Protein AF-Q6HKF0-F1 (afdb_monomer_lite)

Secondary structure (DSSP, 8-state):
-----HHHHHHHHHHHHHHHHHHHHHHHHHHHHHHHHHHHHHHHHHHHHHHHHHHHHHHHHHHHHHHHHHHHTT-HHHHHHHHHHHHHHHHHHHHHHHHHHHHHHHHHHHHHHHHHHHHHHHHHHHHHHHHH--

Organism: Bacillus thuringiensis subsp. konkukian (strain 97-27) (NCBI:txid281309)

Structure (mmCIF, N/CA/C/O backbone):
data_AF-Q6HKF0-F1
#
_entry.id   AF-Q6HKF0-F1
#
loop_
_atom_site.group_PDB
_atom_site.id
_atom_site.type_symbol
_atom_site.label_atom_id
_atom_site.label_alt_id
_atom_site.label_comp_id
_atom_site.label_asym_id
_atom_site.label_entity_id
_atom_site.label_seq_id
_atom_site.pdbx_PDB_ins_code
_atom_site.Cartn_x
_atom_site.Cartn_y
_atom_site.Cartn_z
_atom_site.occupancy
_atom_site.B_iso_or_equiv
_atom_site.auth_seq_id
_atom_site.auth_comp_id
_atom_site.auth_asym_id
_atom_site.auth_atom_id
_atom_site.pdbx_PDB_model_num
ATOM 1 N N . MET A 1 1 ? -31.575 -9.009 55.980 1.00 54.47 1 MET A N 1
ATOM 2 C CA . MET A 1 1 ? -31.837 -8.994 54.525 1.00 54.47 1 MET A CA 1
ATOM 3 C C . MET A 1 1 ? -32.094 -7.561 54.117 1.00 54.47 1 MET A C 1
ATOM 5 O O . MET A 1 1 ? -33.087 -6.998 54.554 1.00 54.47 1 MET A O 1
ATOM 9 N N . TRP A 1 2 ? -31.184 -6.956 53.361 1.00 59.53 2 TRP A N 1
ATOM 10 C CA . TRP A 1 2 ? -31.407 -5.640 52.767 1.00 59.53 2 TRP A CA 1
ATOM 11 C C . TRP A 1 2 ? -32.000 -5.870 51.373 1.00 59.53 2 TRP A C 1
ATOM 13 O O . TRP A 1 2 ? -31.453 -6.673 50.619 1.00 59.53 2 TRP A O 1
ATOM 23 N N . GLN A 1 3 ? -33.146 -5.261 51.058 1.00 58.06 3 GLN A N 1
ATOM 24 C CA . GLN A 1 3 ? -33.742 -5.328 49.722 1.00 58.06 3 GLN A CA 1
ATOM 25 C C . GLN A 1 3 ? -33.693 -3.935 49.084 1.00 58.06 3 GLN A C 1
ATOM 27 O O . GLN A 1 3 ? -34.186 -2.991 49.704 1.00 58.06 3 GLN A O 1
ATOM 32 N N . PRO A 1 4 ? -33.132 -3.799 47.868 1.00 68.62 4 PRO A N 1
ATOM 33 C CA . PRO A 1 4 ? -33.023 -2.509 47.207 1.00 68.62 4 PRO A CA 1
ATOM 34 C C . PRO A 1 4 ? -34.393 -1.909 46.896 1.00 68.62 4 PRO A C 1
ATOM 36 O O . PRO A 1 4 ? -35.337 -2.604 46.497 1.00 68.62 4 PRO A O 1
ATOM 39 N N . THR A 1 5 ? -34.483 -0.591 47.035 1.00 80.25 5 THR A N 1
ATOM 40 C CA . THR A 1 5 ? -35.696 0.180 46.761 1.00 80.25 5 THR A CA 1
ATOM 41 C C . THR A 1 5 ? -35.983 0.271 45.256 1.00 80.25 5 THR A C 1
ATOM 43 O O . THR A 1 5 ? -35.094 0.169 44.412 1.00 80.25 5 THR A O 1
ATOM 46 N N . VAL A 1 6 ? -37.242 0.529 44.878 1.00 76.81 6 VAL A N 1
ATOM 47 C CA . VAL A 1 6 ? -37.658 0.688 43.465 1.00 76.81 6 VAL A CA 1
ATOM 48 C C . VAL A 1 6 ? -36.851 1.781 42.740 1.00 76.81 6 VAL A C 1
ATOM 50 O O . VAL A 1 6 ? -36.563 1.658 41.549 1.00 76.81 6 VAL A O 1
ATOM 53 N N . LYS A 1 7 ? -36.431 2.835 43.458 1.00 75.31 7 LYS A N 1
ATOM 54 C CA . LYS A 1 7 ? -35.563 3.893 42.916 1.00 75.31 7 LYS A CA 1
ATOM 55 C C . LYS A 1 7 ? -34.137 3.408 42.636 1.00 75.31 7 LYS A C 1
ATOM 57 O O . LYS A 1 7 ? -33.559 3.852 41.648 1.00 75.31 7 LYS A O 1
ATOM 62 N N . GLU A 1 8 ? -33.582 2.526 43.465 1.00 71.81 8 GLU A N 1
ATOM 63 C CA . GLU A 1 8 ? -32.245 1.942 43.264 1.00 71.81 8 GLU A CA 1
ATOM 64 C C . GLU A 1 8 ? -32.242 0.985 42.072 1.00 71.81 8 GLU A C 1
ATOM 66 O O . GLU A 1 8 ? -31.469 1.198 41.140 1.00 71.81 8 GLU A O 1
ATOM 71 N N . LYS A 1 9 ? -33.223 0.074 41.992 1.00 72.25 9 LYS A N 1
ATOM 72 C CA . LYS A 1 9 ? -33.405 -0.808 40.821 1.00 72.25 9 LYS A CA 1
ATOM 73 C C . LYS A 1 9 ? -33.568 -0.030 39.510 1.00 72.25 9 LYS A C 1
ATOM 75 O O . LYS A 1 9 ? -33.062 -0.427 38.464 1.00 72.25 9 LYS A O 1
ATOM 80 N N . GLY A 1 10 ? -34.271 1.105 39.551 1.00 74.19 10 GLY A N 1
ATOM 81 C CA . GLY A 1 10 ? -34.438 1.980 38.387 1.00 74.19 10 GLY A CA 1
ATOM 82 C C . GLY A 1 10 ? -33.149 2.686 37.943 1.00 74.19 10 GLY A C 1
ATOM 83 O O . GLY A 1 10 ? -33.001 2.983 36.757 1.00 74.19 10 GLY A O 1
ATOM 84 N N . ARG A 1 11 ? -32.213 2.960 38.863 1.00 74.19 11 ARG A N 1
ATOM 85 C CA . ARG A 1 11 ? -30.895 3.536 38.540 1.00 74.19 11 ARG A CA 1
ATOM 86 C C . ARG A 1 11 ? -29.941 2.482 37.990 1.00 74.19 11 ARG A C 1
ATOM 88 O O . ARG A 1 11 ? -29.303 2.750 36.976 1.00 74.19 11 ARG A O 1
ATOM 95 N N . GLU A 1 12 ? -29.905 1.299 38.597 1.00 75.56 12 GLU A N 1
ATOM 96 C CA . GLU A 1 12 ? -29.108 0.154 38.131 1.00 75.56 12 GLU A CA 1
ATOM 97 C C . GLU A 1 12 ? -29.469 -0.226 36.688 1.00 75.56 12 GLU A C 1
ATOM 99 O O . GLU A 1 12 ? -28.594 -0.337 35.833 1.00 75.56 12 GLU A O 1
ATOM 104 N N . ASN A 1 13 ? -30.766 -0.296 36.369 1.00 80.31 13 ASN A N 1
ATOM 105 C CA . ASN A 1 13 ? -31.229 -0.600 35.012 1.00 80.31 13 ASN A CA 1
ATOM 106 C C . ASN A 1 13 ? -30.797 0.469 33.983 1.00 80.31 13 ASN A C 1
ATOM 108 O O . ASN A 1 13 ? -30.367 0.145 32.879 1.00 80.31 13 ASN A O 1
ATOM 112 N N . LYS A 1 14 ? -30.840 1.761 34.344 1.00 81.75 14 LYS A N 1
ATOM 113 C CA . LYS A 1 14 ? -30.363 2.844 33.461 1.00 81.75 14 LYS A CA 1
ATOM 114 C C . LYS A 1 14 ? -28.851 2.792 33.235 1.00 81.75 14 LYS A C 1
ATOM 116 O O . LYS A 1 14 ? -28.401 3.066 32.125 1.00 81.75 14 LYS A O 1
ATOM 121 N N . MET A 1 15 ? -28.082 2.461 34.271 1.00 82.75 15 MET A N 1
ATOM 122 C CA . MET A 1 15 ? -26.627 2.327 34.187 1.00 82.75 15 MET A CA 1
ATOM 123 C C . MET A 1 15 ? -26.236 1.130 33.313 1.00 82.75 15 MET A C 1
ATOM 125 O O . MET A 1 15 ? -25.405 1.272 32.420 1.00 82.75 15 MET A O 1
ATOM 129 N N . SER A 1 16 ? -26.924 -0.002 33.479 1.00 83.38 16 SER A N 1
ATOM 130 C CA . SER A 1 16 ? -26.759 -1.198 32.646 1.00 83.38 16 SER A CA 1
ATOM 131 C C . SER A 1 16 ? -27.048 -0.919 31.163 1.00 83.38 16 SER A C 1
ATOM 133 O O . SER A 1 16 ? -26.197 -1.170 30.310 1.00 83.38 16 SER A O 1
ATOM 135 N N . GLN A 1 17 ? -28.176 -0.270 30.847 1.00 85.94 17 GLN A N 1
ATOM 136 C CA . GLN A 1 17 ? -28.515 0.122 29.469 1.00 85.94 17 GLN A CA 1
ATOM 137 C C . GLN A 1 17 ? -27.498 1.091 28.848 1.00 85.94 17 GLN A C 1
ATOM 139 O O . GLN A 1 17 ? -27.255 1.067 27.640 1.00 85.94 17 GLN A O 1
ATOM 144 N N . HIS A 1 18 ? -26.925 1.985 29.654 1.00 87.75 18 HIS A N 1
ATOM 145 C CA . HIS A 1 18 ? -25.895 2.909 29.194 1.00 87.75 18 HIS A CA 1
ATOM 146 C C . HIS A 1 18 ? -24.585 2.176 28.867 1.00 87.75 18 HIS A C 1
ATOM 148 O O . HIS A 1 18 ? -24.014 2.410 27.800 1.00 87.75 18 HIS A O 1
ATOM 154 N N . MET A 1 19 ? -24.139 1.262 29.734 1.00 84.44 19 MET A N 1
ATOM 155 C CA . MET A 1 19 ? -22.951 0.434 29.491 1.00 84.44 19 MET A CA 1
ATOM 156 C C . MET A 1 19 ? -23.115 -0.441 28.243 1.00 84.44 19 MET A C 1
ATOM 158 O O . MET A 1 19 ? -22.214 -0.499 27.407 1.00 84.44 19 MET A O 1
ATOM 162 N N . GLU A 1 20 ? -24.288 -1.044 28.047 1.00 87.19 20 GLU A N 1
ATOM 163 C CA . GLU A 1 20 ? -24.581 -1.855 26.862 1.00 87.19 20 GLU A CA 1
ATOM 164 C C . GLU A 1 20 ? -24.484 -1.039 25.562 1.00 87.19 20 GLU A C 1
ATOM 166 O O . GLU A 1 20 ? -23.874 -1.476 24.582 1.00 87.19 20 GLU A O 1
ATOM 171 N N . LYS A 1 21 ? -25.003 0.197 25.559 1.00 91.25 21 LYS A N 1
ATOM 172 C CA . LYS A 1 21 ? -24.852 1.114 24.417 1.00 91.25 21 LYS A CA 1
ATOM 173 C C . LYS A 1 21 ? -23.387 1.436 24.124 1.00 91.25 21 LYS A C 1
ATOM 175 O O . LYS A 1 21 ? -22.999 1.419 22.957 1.00 91.25 21 LYS A O 1
ATOM 180 N N . GLN A 1 22 ? -22.578 1.700 25.150 1.00 90.06 22 GLN A N 1
ATOM 181 C CA . GLN A 1 22 ? -21.149 1.984 24.978 1.00 90.06 22 GLN A CA 1
ATOM 182 C C . GLN A 1 22 ? -20.374 0.771 24.447 1.00 90.06 22 GLN A C 1
ATOM 184 O O . GLN A 1 22 ? -19.541 0.915 23.553 1.00 90.06 22 GLN A O 1
ATOM 189 N N . ILE A 1 23 ? -20.678 -0.432 24.940 1.00 89.38 23 ILE A N 1
ATOM 190 C CA . ILE A 1 23 ? -20.080 -1.679 24.445 1.00 89.38 23 ILE A CA 1
ATOM 191 C C . ILE A 1 23 ? -20.441 -1.905 22.973 1.00 89.38 23 ILE A C 1
ATOM 193 O O . ILE A 1 23 ? -19.573 -2.268 22.180 1.00 89.38 23 ILE A O 1
ATOM 197 N N . ASN A 1 24 ? -21.694 -1.660 22.586 1.00 92.69 24 ASN A N 1
ATOM 198 C CA . ASN A 1 24 ? -22.128 -1.799 21.196 1.00 92.69 24 ASN A CA 1
ATOM 199 C C . ASN A 1 24 ? -21.421 -0.807 20.263 1.00 92.69 24 ASN A C 1
ATOM 201 O O . ASN A 1 24 ? -20.981 -1.204 19.184 1.00 92.69 24 ASN A O 1
ATOM 205 N N . GLN A 1 25 ? -21.241 0.443 20.698 1.00 94.44 25 GLN A N 1
ATOM 206 C CA . GLN A 1 25 ? -20.455 1.437 19.960 1.00 94.44 25 GLN A CA 1
ATOM 207 C C . GLN A 1 25 ? -18.999 0.987 19.782 1.00 94.44 25 GLN A C 1
ATOM 209 O O . GLN A 1 25 ? -18.496 0.974 18.662 1.00 94.44 25 GLN A O 1
ATOM 214 N N . LEU A 1 26 ? -18.347 0.515 20.850 1.00 94.69 26 LEU A N 1
ATOM 215 C CA . LEU A 1 26 ? -16.975 0.001 20.773 1.00 94.69 26 LEU A CA 1
ATOM 216 C C . LEU A 1 26 ? -16.840 -1.214 19.857 1.00 94.69 26 LEU A C 1
ATOM 218 O O . LEU A 1 26 ? -15.871 -1.317 19.112 1.00 94.69 26 LEU A O 1
ATOM 222 N N . ASN A 1 27 ? -17.799 -2.139 19.892 1.00 93.00 27 ASN A N 1
ATOM 223 C CA . ASN A 1 27 ? -17.786 -3.296 19.000 1.00 93.00 27 ASN A CA 1
ATOM 224 C C . ASN A 1 27 ? -17.903 -2.864 17.529 1.00 93.00 27 ASN A C 1
ATOM 226 O O . ASN A 1 27 ? -17.267 -3.464 16.663 1.00 93.00 27 ASN A O 1
ATOM 230 N N . GLN A 1 28 ? -18.687 -1.819 17.242 1.00 95.75 28 GLN A N 1
ATOM 231 C CA . GLN A 1 28 ? -18.790 -1.256 15.898 1.00 95.75 28 GLN A CA 1
ATOM 232 C C . GLN A 1 28 ? -17.481 -0.582 15.463 1.00 95.75 28 GLN A C 1
ATOM 234 O O . GLN A 1 28 ? -17.029 -0.811 14.343 1.00 95.75 28 GLN A O 1
ATOM 239 N N . GLU A 1 29 ? -16.850 0.199 16.342 1.00 96.88 29 GLU A N 1
ATOM 240 C CA . GLU A 1 29 ? -15.543 0.817 16.076 1.00 96.88 29 GLU A CA 1
ATOM 241 C C . GLU A 1 29 ? -14.459 -0.235 15.812 1.00 96.88 29 GLU A C 1
ATOM 243 O O . GLU A 1 29 ? -13.741 -0.135 14.820 1.00 96.88 29 GLU A O 1
ATOM 248 N N . LEU A 1 30 ? -14.390 -1.283 16.641 1.00 95.94 30 LEU A N 1
ATOM 249 C CA . LEU A 1 30 ? -13.466 -2.406 16.457 1.00 95.94 30 LEU A CA 1
ATOM 250 C C . LEU A 1 30 ? -13.701 -3.130 15.131 1.00 95.94 30 LEU A C 1
ATOM 252 O O . LEU A 1 30 ? -12.748 -3.453 14.432 1.00 95.94 30 LEU A O 1
ATOM 256 N N . ARG A 1 31 ? -14.961 -3.349 14.741 1.00 97.06 31 ARG A N 1
ATOM 257 C CA . ARG A 1 31 ? -15.275 -3.956 13.442 1.00 97.06 31 ARG A CA 1
ATOM 258 C C . ARG A 1 31 ? -14.732 -3.120 12.283 1.00 97.06 31 ARG A C 1
ATOM 260 O O . ARG A 1 31 ? -14.085 -3.665 11.397 1.00 97.06 31 ARG A O 1
ATOM 267 N N . ILE A 1 32 ? -14.986 -1.811 12.293 1.00 97.69 32 ILE A N 1
ATOM 268 C CA . ILE A 1 32 ? -14.489 -0.901 11.251 1.00 97.69 32 ILE A CA 1
ATOM 269 C C . ILE A 1 32 ? -12.956 -0.888 11.244 1.00 97.69 32 ILE A C 1
ATOM 271 O O . ILE A 1 32 ? -12.345 -0.832 10.178 1.00 97.69 32 ILE A O 1
ATOM 275 N N . LEU A 1 33 ? -12.331 -0.940 12.421 1.00 97.88 33 LEU A N 1
ATOM 276 C CA . LEU A 1 33 ? -10.882 -1.006 12.544 1.00 97.88 33 LEU A CA 1
ATOM 277 C C . LEU A 1 33 ? -10.308 -2.267 11.888 1.00 97.88 33 LEU A C 1
ATOM 279 O O . LEU A 1 33 ? -9.379 -2.143 11.093 1.00 97.88 33 LEU A O 1
ATOM 283 N N . PHE A 1 34 ? -10.887 -3.439 12.158 1.00 97.00 34 PHE A N 1
ATOM 284 C CA . PHE A 1 34 ? -10.461 -4.694 11.533 1.00 97.00 34 PHE A CA 1
ATOM 285 C C . PHE A 1 34 ? -10.596 -4.637 10.008 1.00 97.00 34 PHE A C 1
ATOM 287 O O . PHE A 1 34 ? -9.659 -4.983 9.297 1.00 97.00 34 PHE A O 1
ATOM 294 N N . GLU A 1 35 ? -11.701 -4.087 9.492 1.00 98.06 35 GLU A N 1
ATOM 295 C CA . GLU A 1 35 ? -11.873 -3.895 8.046 1.00 98.06 35 GLU A CA 1
ATOM 296 C C . GLU A 1 35 ? -10.783 -2.989 7.440 1.00 98.06 35 GLU A C 1
ATOM 298 O O . GLU A 1 35 ? -10.360 -3.207 6.303 1.00 98.06 35 GLU A O 1
ATOM 303 N N . LYS A 1 36 ? -10.309 -1.973 8.174 1.00 98.38 36 LYS A N 1
ATOM 304 C CA . LYS A 1 36 ? -9.186 -1.129 7.735 1.00 98.38 36 LYS A CA 1
ATOM 305 C C . LYS A 1 36 ? -7.848 -1.861 7.801 1.00 98.38 36 LYS A C 1
ATOM 307 O O . LYS A 1 36 ? -7.061 -1.733 6.870 1.00 98.38 36 LYS A O 1
ATOM 312 N N . GLN A 1 37 ? -7.598 -2.632 8.858 1.00 98.12 37 GLN A N 1
ATOM 313 C CA . GLN A 1 37 ? -6.381 -3.441 8.986 1.00 98.12 37 GLN A CA 1
ATOM 314 C C . GLN A 1 37 ? -6.271 -4.469 7.857 1.00 98.12 37 GLN A C 1
ATOM 316 O O . GLN A 1 37 ? -5.205 -4.596 7.258 1.00 98.12 37 GLN A O 1
ATOM 321 N N . ASP A 1 38 ? -7.375 -5.130 7.509 1.00 98.25 38 ASP A N 1
ATOM 322 C CA . ASP A 1 38 ? -7.421 -6.076 6.394 1.00 98.25 38 ASP A CA 1
ATOM 323 C C . ASP A 1 38 ? -7.086 -5.396 5.060 1.00 98.25 38 ASP A C 1
ATOM 325 O O . ASP A 1 38 ? -6.273 -5.903 4.284 1.00 98.25 38 ASP A O 1
ATOM 329 N N . ARG A 1 39 ? -7.664 -4.216 4.800 1.00 98.31 39 ARG A N 1
ATOM 330 C CA . ARG A 1 39 ? -7.363 -3.434 3.588 1.00 98.31 39 ARG A CA 1
ATOM 331 C C . ARG A 1 39 ? -5.901 -3.007 3.539 1.00 98.31 39 ARG A C 1
ATOM 333 O O . ARG A 1 39 ? -5.236 -3.280 2.545 1.00 98.31 39 ARG A O 1
ATOM 340 N N . ASN A 1 40 ? -5.388 -2.419 4.618 1.00 98.56 40 ASN A N 1
ATOM 341 C CA . ASN A 1 40 ? -3.990 -2.007 4.715 1.00 98.56 40 ASN A CA 1
ATOM 342 C C . ASN A 1 40 ? -3.038 -3.201 4.499 1.00 98.56 40 ASN A C 1
ATOM 344 O O . ASN A 1 40 ? -2.039 -3.091 3.789 1.00 98.56 40 ASN A O 1
ATOM 348 N N . GLN A 1 41 ? -3.375 -4.382 5.026 1.00 98.25 41 GLN A N 1
ATOM 349 C CA 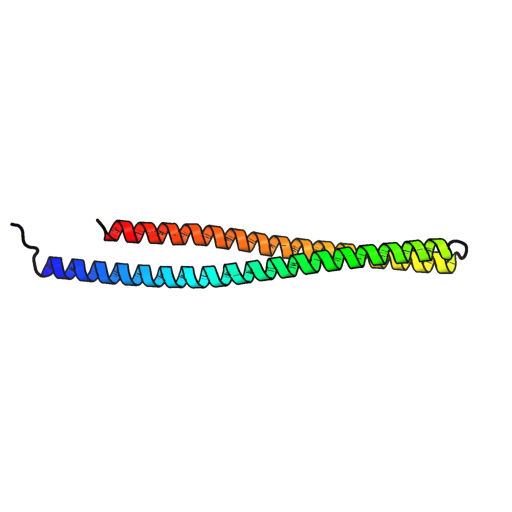. GLN A 1 41 ? -2.593 -5.598 4.814 1.00 98.25 41 GLN A CA 1
ATOM 350 C C . GLN A 1 41 ? -2.581 -6.041 3.341 1.00 98.25 41 GLN A C 1
ATOM 352 O O . GLN A 1 41 ? -1.527 -6.437 2.833 1.00 98.25 41 GLN A O 1
ATOM 357 N N . VAL A 1 42 ? -3.719 -5.964 2.644 1.00 98.44 42 VAL A N 1
ATOM 358 C CA . VAL A 1 42 ? -3.802 -6.233 1.197 1.00 98.44 42 VAL A CA 1
ATOM 359 C C . VAL A 1 42 ? -2.978 -5.214 0.408 1.00 98.44 42 VAL A C 1
ATOM 361 O O . VAL A 1 42 ? -2.208 -5.598 -0.472 1.00 98.44 42 VAL A O 1
ATOM 364 N N . GLU A 1 43 ? -3.067 -3.931 0.745 1.00 98.44 43 GLU A N 1
ATOM 365 C CA . GLU A 1 43 ? -2.294 -2.872 0.088 1.00 98.44 43 GLU A CA 1
ATOM 366 C C . GLU A 1 43 ? -0.784 -3.056 0.286 1.00 98.44 43 GLU A C 1
ATOM 368 O O . GLU A 1 43 ? -0.021 -2.946 -0.673 1.00 98.44 43 GLU A O 1
ATOM 373 N N . ILE A 1 44 ? -0.337 -3.469 1.477 1.00 98.56 44 ILE A N 1
ATOM 374 C CA . ILE A 1 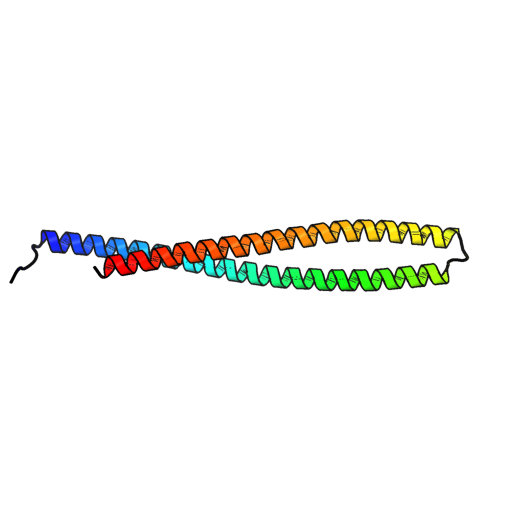44 ? 1.066 -3.834 1.729 1.00 98.56 44 ILE A CA 1
ATOM 375 C C . ILE A 1 44 ? 1.511 -5.004 0.841 1.00 98.56 44 ILE A C 1
ATOM 377 O O . ILE A 1 44 ? 2.650 -5.023 0.368 1.00 98.56 44 ILE A O 1
ATOM 381 N N . GLN A 1 45 ? 0.652 -6.000 0.608 1.00 98.25 45 GLN A N 1
ATOM 382 C CA . GLN A 1 45 ? 0.977 -7.115 -0.288 1.00 98.25 45 GLN A CA 1
ATOM 383 C C . GLN A 1 45 ? 1.092 -6.660 -1.745 1.00 98.25 45 GLN A C 1
ATOM 385 O O . GLN A 1 45 ? 2.038 -7.058 -2.431 1.00 98.25 45 GLN A O 1
ATOM 390 N N . ILE A 1 46 ? 0.171 -5.809 -2.201 1.00 98.12 46 ILE A N 1
ATOM 391 C CA . ILE A 1 46 ? 0.215 -5.206 -3.539 1.00 98.12 46 ILE A CA 1
ATOM 392 C C . ILE A 1 46 ? 1.500 -4.387 -3.700 1.00 98.12 46 ILE A C 1
ATOM 394 O O . ILE A 1 46 ? 2.216 -4.576 -4.682 1.00 98.12 46 ILE A O 1
ATOM 398 N N . GLN A 1 47 ? 1.851 -3.568 -2.705 1.00 98.00 47 GLN A N 1
ATOM 399 C CA . GLN A 1 47 ? 3.071 -2.765 -2.716 1.00 98.00 47 GLN A CA 1
ATOM 400 C C . GLN A 1 47 ? 4.327 -3.631 -2.828 1.00 98.00 47 GLN A C 1
ATOM 402 O O . GLN A 1 47 ? 5.182 -3.380 -3.671 1.00 98.00 47 GLN A O 1
ATOM 407 N N . ARG A 1 48 ? 4.429 -4.706 -2.033 1.00 97.62 48 ARG A N 1
ATOM 408 C CA . ARG A 1 48 ? 5.562 -5.647 -2.122 1.00 97.62 48 ARG A CA 1
ATOM 409 C C . ARG A 1 48 ? 5.676 -6.279 -3.502 1.00 97.62 48 ARG A C 1
ATOM 411 O O . ARG A 1 48 ? 6.781 -6.486 -3.994 1.00 97.62 48 ARG A O 1
ATOM 418 N N . ARG A 1 49 ? 4.544 -6.612 -4.124 1.00 98.00 49 ARG A N 1
ATOM 419 C CA . ARG A 1 49 ? 4.532 -7.158 -5.480 1.00 98.00 49 ARG A CA 1
ATOM 420 C C . ARG A 1 49 ? 5.029 -6.132 -6.495 1.00 98.00 49 ARG A C 1
ATOM 422 O O . ARG A 1 49 ? 5.882 -6.480 -7.305 1.00 98.00 49 ARG A O 1
ATOM 429 N N . ALA A 1 50 ? 4.564 -4.888 -6.404 1.00 97.12 50 ALA A N 1
ATOM 430 C CA . ALA A 1 50 ? 5.036 -3.802 -7.257 1.00 97.12 50 ALA A CA 1
ATOM 431 C C . ALA A 1 50 ? 6.550 -3.560 -7.097 1.00 97.12 50 ALA A C 1
ATOM 433 O O . ALA A 1 50 ? 7.251 -3.436 -8.099 1.00 97.12 50 ALA A O 1
ATOM 434 N N . GLU A 1 51 ? 7.079 -3.583 -5.866 1.00 97.62 51 GLU A N 1
ATOM 435 C CA . GLU A 1 51 ? 8.526 -3.495 -5.605 1.00 97.62 51 GLU A CA 1
ATOM 436 C C . GLU A 1 51 ? 9.300 -4.637 -6.288 1.00 97.62 51 GLU A C 1
ATOM 438 O O . GLU A 1 51 ? 10.312 -4.396 -6.949 1.00 97.62 51 GLU A O 1
ATOM 443 N N . MET A 1 52 ? 8.824 -5.883 -6.175 1.00 97.44 52 MET A N 1
ATOM 444 C CA . MET A 1 52 ? 9.466 -7.036 -6.823 1.00 97.44 52 MET A CA 1
ATOM 445 C C . MET A 1 52 ? 9.470 -6.916 -8.350 1.00 97.44 52 MET A C 1
ATOM 447 O O . MET A 1 52 ? 10.515 -7.103 -8.975 1.00 97.44 52 MET A O 1
ATOM 451 N N . GLU A 1 53 ? 8.324 -6.581 -8.946 1.00 97.44 53 GLU A N 1
ATOM 452 C CA . GLU A 1 53 ? 8.190 -6.401 -10.396 1.00 97.44 53 GLU A CA 1
ATOM 453 C C . GLU A 1 53 ? 9.089 -5.257 -10.895 1.00 97.44 53 GLU A C 1
ATOM 455 O O . GLU A 1 53 ? 9.775 -5.395 -11.912 1.00 97.44 53 GLU A O 1
ATOM 460 N N . PHE A 1 54 ? 9.177 -4.159 -10.137 1.00 97.00 54 PHE A N 1
ATOM 461 C CA . PHE A 1 54 ? 10.083 -3.050 -10.426 1.00 97.00 54 PHE A CA 1
ATOM 462 C C . PHE A 1 54 ? 11.558 -3.475 -10.382 1.00 97.00 54 PHE A C 1
ATOM 464 O O . PHE A 1 54 ? 12.318 -3.179 -11.309 1.00 97.00 54 PHE A O 1
ATOM 471 N N . HIS A 1 55 ? 11.977 -4.204 -9.344 1.00 95.56 55 HIS A N 1
ATOM 472 C CA . HIS A 1 55 ? 13.350 -4.704 -9.235 1.00 95.56 55 HIS A CA 1
ATOM 473 C C . HIS A 1 55 ? 13.713 -5.665 -10.369 1.00 95.56 55 HIS A C 1
ATOM 475 O O . HIS A 1 55 ? 14.830 -5.608 -10.898 1.00 95.56 55 HIS A O 1
ATOM 481 N N . GLU A 1 56 ? 12.780 -6.523 -10.775 1.00 96.94 56 GLU A N 1
ATOM 482 C CA . GLU A 1 56 ? 12.981 -7.416 -11.907 1.00 96.94 56 GLU A CA 1
ATOM 483 C C . GLU A 1 56 ? 13.139 -6.632 -13.215 1.00 96.94 56 GLU A C 1
ATOM 485 O O . GLU A 1 56 ? 14.103 -6.858 -13.956 1.00 96.94 56 GLU A O 1
ATOM 490 N N . LEU A 1 57 ? 12.239 -5.681 -13.484 1.00 95.75 57 LEU A N 1
ATOM 491 C CA . LEU A 1 57 ? 12.302 -4.834 -14.672 1.00 95.75 57 LEU A CA 1
ATOM 492 C C . LEU A 1 57 ? 13.628 -4.072 -14.734 1.00 95.75 57 LEU A C 1
ATOM 494 O O . LEU A 1 57 ? 14.305 -4.098 -15.761 1.00 95.75 57 LEU A O 1
ATOM 498 N N . ARG A 1 58 ? 14.044 -3.472 -13.617 1.00 95.25 58 ARG A N 1
ATOM 499 C CA . ARG A 1 58 ? 15.329 -2.781 -13.483 1.00 95.25 58 ARG A CA 1
ATOM 500 C C . ARG A 1 58 ? 16.515 -3.701 -13.774 1.00 95.25 58 ARG A C 1
ATOM 502 O O . ARG A 1 58 ? 17.440 -3.320 -14.488 1.00 95.25 58 ARG A O 1
ATOM 509 N N . SER A 1 59 ? 16.501 -4.929 -13.253 1.00 94.62 59 SER A N 1
ATOM 510 C CA . SER A 1 59 ? 17.562 -5.908 -13.525 1.00 94.62 59 SER A CA 1
ATOM 511 C C . SER A 1 59 ? 17.634 -6.264 -15.010 1.00 94.62 59 SER A C 1
ATOM 513 O O . SER A 1 59 ? 18.718 -6.261 -15.597 1.00 94.62 59 SER A O 1
ATOM 515 N N . ARG A 1 60 ? 16.481 -6.529 -15.639 1.00 95.69 60 ARG A N 1
ATOM 516 C CA . ARG A 1 60 ? 16.389 -6.828 -17.076 1.00 95.69 60 ARG A CA 1
ATOM 517 C C . ARG A 1 60 ? 16.890 -5.656 -17.915 1.00 95.69 60 ARG A C 1
ATOM 519 O O . ARG A 1 60 ? 17.691 -5.861 -18.823 1.00 95.69 60 ARG A O 1
ATOM 526 N N . ASN A 1 61 ? 16.475 -4.443 -17.569 1.00 94.44 61 ASN A N 1
ATOM 527 C CA . ASN A 1 61 ? 16.874 -3.216 -18.241 1.00 94.44 61 ASN A CA 1
ATOM 528 C C . ASN A 1 61 ? 18.396 -3.008 -18.209 1.00 94.44 61 ASN A C 1
ATOM 530 O O . ASN A 1 61 ? 19.026 -2.844 -19.252 1.00 94.44 61 ASN A O 1
ATOM 534 N N . ASN A 1 62 ? 19.011 -3.139 -17.030 1.00 92.69 62 ASN A N 1
ATOM 535 C CA . ASN A 1 62 ? 20.464 -3.025 -16.879 1.00 92.69 62 ASN A CA 1
ATOM 536 C C . ASN A 1 62 ? 21.223 -4.053 -17.730 1.00 92.69 62 ASN A C 1
ATOM 538 O O . ASN A 1 62 ? 22.206 -3.711 -18.383 1.00 92.69 62 ASN A O 1
ATOM 542 N N . ARG A 1 63 ? 20.753 -5.307 -17.778 1.00 94.25 63 ARG A N 1
ATOM 543 C CA . ARG A 1 63 ? 21.369 -6.339 -18.632 1.00 94.25 63 ARG A CA 1
ATOM 544 C C . ARG A 1 63 ? 21.279 -5.987 -20.117 1.00 94.25 63 ARG A C 1
ATOM 546 O O . ARG A 1 63 ? 22.240 -6.218 -20.847 1.00 94.25 63 ARG A O 1
ATOM 553 N N . LEU A 1 64 ? 20.142 -5.450 -20.563 1.00 92.94 64 LEU A N 1
ATOM 554 C CA . LEU A 1 64 ? 19.951 -5.038 -21.955 1.00 92.94 64 LEU A CA 1
ATOM 555 C C . LEU A 1 64 ? 20.894 -3.894 -22.330 1.00 92.94 64 LEU A C 1
ATOM 557 O O . LEU A 1 64 ? 21.591 -4.002 -23.337 1.00 92.94 64 LEU A O 1
ATOM 561 N N . PHE A 1 65 ? 20.966 -2.845 -21.509 1.00 92.75 65 PHE A N 1
ATOM 562 C CA . PHE A 1 65 ? 21.873 -1.725 -21.756 1.00 92.75 65 PHE A CA 1
ATOM 563 C C . PHE A 1 65 ? 23.338 -2.160 -21.762 1.00 92.75 65 PHE A C 1
ATOM 565 O O . PHE A 1 65 ? 24.057 -1.792 -22.687 1.00 92.75 65 PHE A O 1
ATOM 572 N N . ASN A 1 66 ? 23.764 -2.999 -20.812 1.00 90.69 66 ASN A N 1
ATOM 573 C CA . ASN A 1 66 ? 25.129 -3.533 -20.796 1.00 90.69 66 ASN A CA 1
ATOM 574 C C . ASN A 1 66 ? 25.452 -4.272 -22.099 1.00 90.69 66 ASN A C 1
ATOM 576 O O . ASN A 1 66 ? 26.448 -3.966 -22.745 1.00 90.69 66 ASN A O 1
ATOM 580 N N . ARG A 1 67 ? 24.564 -5.166 -22.550 1.00 92.00 67 ARG A N 1
ATOM 581 C CA . ARG A 1 67 ? 24.762 -5.924 -23.793 1.00 92.00 67 ARG A CA 1
ATOM 582 C C . ARG A 1 67 ? 24.840 -5.024 -25.028 1.00 92.00 67 ARG A C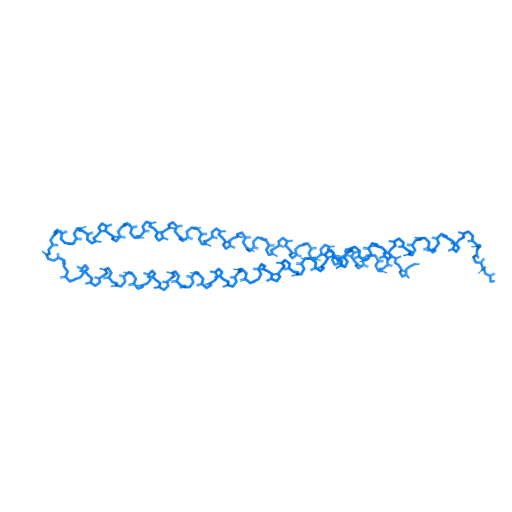 1
ATOM 584 O O . ARG A 1 67 ? 25.642 -5.271 -25.928 1.00 92.00 67 ARG A O 1
ATOM 591 N N . VAL A 1 68 ? 23.985 -4.007 -25.108 1.00 89.94 68 VAL A N 1
ATOM 592 C CA . VAL A 1 68 ? 23.973 -3.068 -26.239 1.00 89.94 68 VAL A CA 1
ATOM 593 C C . VAL A 1 68 ? 25.252 -2.235 -26.250 1.00 89.94 68 VAL A C 1
ATOM 595 O O . VAL A 1 68 ? 25.886 -2.121 -27.297 1.00 89.94 68 VAL A O 1
ATOM 598 N N . LEU A 1 69 ? 25.666 -1.710 -25.097 1.00 87.25 69 LEU A N 1
ATOM 599 C CA . LEU A 1 69 ? 26.889 -0.917 -24.977 1.00 87.25 69 LEU A CA 1
ATOM 600 C C . LEU A 1 69 ? 28.142 -1.753 -25.262 1.00 87.25 69 LEU A C 1
ATOM 602 O O . LEU A 1 69 ? 29.037 -1.270 -25.944 1.00 87.25 69 LEU A O 1
ATOM 606 N N . GLU A 1 70 ? 28.180 -3.018 -24.836 1.00 88.69 70 GLU A N 1
ATOM 607 C CA . GLU A 1 70 ? 29.231 -3.975 -25.210 1.00 88.69 70 GLU A CA 1
ATOM 608 C C . GLU A 1 70 ? 29.268 -4.252 -26.720 1.00 88.69 70 GLU A C 1
ATOM 610 O O . GLU A 1 70 ? 30.336 -4.457 -27.282 1.00 88.69 70 GLU A O 1
ATOM 615 N N . THR A 1 71 ? 28.122 -4.263 -27.403 1.00 88.81 71 THR A N 1
ATOM 616 C CA . THR A 1 71 ? 28.069 -4.577 -28.843 1.00 88.81 71 THR A CA 1
ATOM 617 C C . THR A 1 71 ? 28.486 -3.385 -29.704 1.00 88.81 71 THR A C 1
ATOM 619 O O . THR A 1 71 ? 29.185 -3.545 -30.701 1.00 88.81 71 THR A O 1
ATOM 622 N N . TRP A 1 72 ? 28.053 -2.181 -29.328 1.00 83.94 72 TRP A N 1
ATOM 623 C CA . TRP A 1 72 ? 28.184 -0.980 -30.156 1.00 83.94 72 TRP A CA 1
ATOM 624 C C . TRP A 1 72 ? 29.267 -0.013 -29.667 1.00 83.94 72 TRP A C 1
ATOM 626 O O . TRP A 1 72 ? 29.315 1.125 -30.122 1.00 83.94 72 TRP A O 1
ATOM 636 N N . HIS A 1 73 ? 30.171 -0.448 -28.779 1.00 74.69 73 HIS A N 1
ATOM 637 C CA . HIS A 1 73 ? 31.200 0.425 -28.193 1.00 74.69 73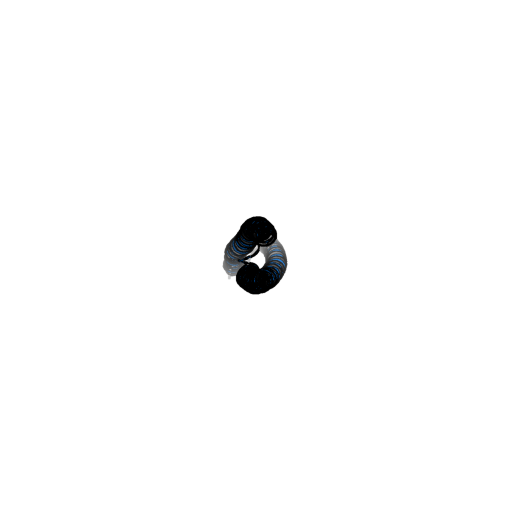 HIS A CA 1
ATOM 638 C C . HIS A 1 73 ? 32.131 1.078 -29.232 1.00 74.69 73 HIS A C 1
ATOM 640 O O . HIS A 1 73 ? 32.726 2.117 -28.956 1.00 74.69 73 HIS A O 1
ATOM 646 N N . SER A 1 74 ? 32.296 0.459 -30.406 1.00 78.44 74 SER A N 1
ATOM 647 C CA . SER A 1 74 ? 33.162 0.952 -31.488 1.00 78.44 74 SER A CA 1
ATOM 648 C C . SER A 1 74 ? 32.517 2.069 -32.311 1.00 78.44 74 SER A C 1
ATOM 650 O O . SER A 1 74 ? 33.230 2.814 -32.982 1.00 78.44 74 SER A O 1
ATOM 652 N N . ASP A 1 75 ? 31.190 2.204 -32.254 1.00 91.62 75 ASP A N 1
ATOM 653 C CA . ASP A 1 75 ? 30.456 3.295 -32.886 1.00 91.62 75 ASP A CA 1
ATOM 654 C C . ASP A 1 75 ? 30.175 4.386 -31.849 1.00 91.62 75 ASP A C 1
ATOM 656 O O . ASP A 1 75 ? 29.380 4.225 -30.920 1.00 91.62 75 ASP A O 1
ATOM 660 N N . LYS A 1 76 ? 30.851 5.524 -32.005 1.00 88.62 76 LYS A N 1
ATOM 661 C CA . LYS A 1 76 ? 30.774 6.635 -31.056 1.00 88.62 76 LYS A CA 1
ATOM 662 C C . LYS A 1 76 ? 29.385 7.276 -31.006 1.00 88.62 76 LYS A C 1
ATOM 664 O O . LYS A 1 76 ? 28.972 7.713 -29.934 1.00 88.62 76 LYS A O 1
ATOM 669 N N . GLU A 1 77 ? 28.678 7.370 -32.129 1.00 91.00 77 GLU A N 1
ATOM 670 C CA . GLU A 1 77 ? 27.365 8.018 -32.181 1.00 91.00 77 GLU A CA 1
ATOM 671 C C . GLU A 1 77 ? 26.306 7.126 -31.530 1.00 91.00 77 GLU A C 1
ATOM 673 O O . GLU A 1 77 ? 25.576 7.572 -30.640 1.00 91.00 77 GLU A O 1
ATOM 678 N N . VAL A 1 78 ? 26.305 5.840 -31.887 1.00 89.69 78 VAL A N 1
ATOM 679 C CA . VAL A 1 78 ? 25.392 4.842 -31.317 1.00 89.69 78 VAL A CA 1
ATOM 680 C C . VAL A 1 78 ? 25.664 4.637 -29.825 1.00 89.69 78 VAL A C 1
ATOM 682 O O . VAL A 1 78 ? 24.729 4.622 -29.021 1.00 89.69 78 VAL A O 1
ATOM 685 N N . SER A 1 79 ? 26.934 4.547 -29.423 1.00 88.31 79 SER A N 1
ATOM 686 C CA . SER A 1 79 ? 27.322 4.434 -28.013 1.00 88.31 79 SER A CA 1
ATOM 687 C C . SER A 1 79 ? 26.837 5.637 -27.194 1.00 88.31 79 SER A C 1
ATOM 689 O O . SER A 1 79 ? 26.171 5.463 -26.171 1.00 88.31 79 SER A O 1
ATOM 691 N N . ASN A 1 80 ? 27.059 6.866 -27.680 1.00 90.88 80 ASN A N 1
ATOM 692 C CA . ASN A 1 80 ? 26.574 8.079 -27.013 1.00 90.88 80 ASN A CA 1
ATOM 693 C C . ASN A 1 80 ? 25.041 8.112 -26.903 1.00 90.88 80 ASN A C 1
ATOM 695 O O . ASN A 1 80 ? 24.510 8.491 -25.857 1.00 90.88 80 ASN A O 1
ATOM 699 N N . PHE A 1 81 ? 24.322 7.690 -27.949 1.00 92.56 81 PHE A N 1
ATOM 700 C CA . PHE A 1 81 ? 22.862 7.600 -27.923 1.00 92.56 81 PHE A CA 1
ATOM 701 C C . PHE A 1 81 ? 22.368 6.674 -26.802 1.00 92.56 81 PHE A C 1
ATOM 703 O O . PHE A 1 81 ? 21.536 7.079 -25.985 1.00 92.56 81 PHE A O 1
ATOM 710 N N . PHE A 1 82 ? 22.905 5.453 -26.710 1.00 91.81 82 PHE A N 1
ATOM 711 C CA . PHE A 1 82 ? 22.493 4.500 -25.677 1.00 91.81 82 PHE A CA 1
ATOM 712 C C . PHE A 1 82 ? 22.930 4.914 -24.271 1.00 91.81 82 PHE A C 1
ATOM 714 O O . PHE A 1 82 ? 22.176 4.686 -23.327 1.00 91.81 82 PHE A O 1
ATOM 721 N N . MET A 1 83 ? 24.079 5.576 -24.119 1.00 90.69 83 MET A N 1
ATOM 722 C CA . MET A 1 83 ? 24.500 6.148 -22.835 1.00 90.69 83 MET A CA 1
ATOM 723 C C . MET A 1 83 ? 23.517 7.212 -22.336 1.00 90.69 83 MET A C 1
ATOM 725 O O . MET A 1 83 ? 23.131 7.186 -21.167 1.00 90.69 83 MET A O 1
ATOM 729 N N . ASN A 1 84 ? 23.042 8.096 -23.218 1.00 94.12 84 ASN A N 1
ATOM 730 C CA . ASN A 1 84 ? 22.017 9.080 -22.862 1.00 94.12 84 ASN A CA 1
ATOM 731 C C . ASN A 1 84 ? 20.704 8.395 -22.452 1.00 94.12 84 ASN A C 1
ATOM 733 O O . ASN A 1 84 ? 20.111 8.749 -21.433 1.00 94.12 84 ASN A O 1
ATOM 737 N N . LYS A 1 85 ? 20.272 7.359 -23.186 1.00 94.31 85 LYS A N 1
ATOM 738 C CA . LYS A 1 85 ? 19.072 6.582 -22.828 1.00 94.31 85 LYS A CA 1
ATOM 739 C C . LYS A 1 85 ? 19.209 5.824 -21.513 1.00 94.31 85 LYS A C 1
ATOM 741 O O . LYS A 1 85 ? 18.252 5.783 -20.741 1.00 94.31 85 LYS A O 1
ATOM 746 N N . LEU A 1 86 ? 20.391 5.294 -21.212 1.00 92.69 86 LEU A N 1
ATOM 747 C CA . LEU A 1 86 ? 20.675 4.686 -19.916 1.00 92.69 86 LEU A CA 1
ATOM 748 C C . LEU A 1 86 ? 20.554 5.720 -18.789 1.00 92.69 86 LEU A C 1
ATOM 750 O O . LEU A 1 86 ? 19.922 5.441 -17.773 1.00 92.69 86 LEU A O 1
ATOM 754 N N . GLN A 1 87 ? 21.095 6.927 -18.971 1.00 93.25 87 GLN A N 1
ATOM 755 C CA . GLN A 1 87 ? 20.983 8.003 -17.980 1.00 93.25 87 GLN A CA 1
ATOM 756 C C . GLN A 1 87 ? 19.532 8.451 -17.756 1.00 93.25 87 GLN A C 1
ATOM 758 O O . GLN A 1 87 ? 19.112 8.598 -16.604 1.00 93.25 87 GLN A O 1
ATOM 763 N N . GLU A 1 88 ? 18.756 8.632 -18.832 1.00 95.81 88 GLU A N 1
ATOM 764 C CA . GLU A 1 88 ? 17.316 8.925 -18.761 1.00 95.81 88 GLU A CA 1
ATOM 765 C C . GLU A 1 88 ? 16.580 7.830 -17.973 1.00 95.81 88 GLU A C 1
ATOM 767 O O . GLU A 1 88 ? 15.849 8.120 -17.023 1.00 95.81 88 GLU A O 1
ATOM 772 N N . SER A 1 89 ? 16.835 6.562 -18.306 1.00 95.06 89 SER A N 1
ATOM 773 C CA . SER A 1 89 ? 16.241 5.416 -17.619 1.00 95.06 89 SER A CA 1
ATOM 774 C C . SER A 1 89 ? 16.602 5.385 -16.134 1.00 95.06 89 SER A C 1
ATOM 776 O O . SER A 1 89 ? 15.727 5.224 -15.290 1.00 95.06 89 SER A O 1
ATOM 778 N N . GLN A 1 90 ? 17.872 5.595 -15.784 1.00 94.12 90 GLN A N 1
ATOM 779 C CA . GLN A 1 90 ? 18.329 5.643 -14.391 1.00 94.12 90 GLN A CA 1
ATOM 780 C C . GLN A 1 90 ? 17.698 6.801 -13.609 1.00 94.12 90 GLN A C 1
ATOM 782 O O . GLN A 1 90 ? 17.470 6.694 -12.403 1.00 94.12 90 GLN A O 1
ATOM 787 N N . HIS A 1 91 ? 17.429 7.933 -14.264 1.00 96.00 91 HIS A N 1
ATOM 788 C CA . HIS A 1 91 ? 16.707 9.037 -13.641 1.00 96.00 91 HIS A CA 1
ATOM 789 C C . HIS A 1 91 ? 15.262 8.646 -13.305 1.00 96.00 91 HIS A C 1
ATOM 791 O O . HIS A 1 91 ? 14.829 8.861 -12.172 1.00 96.00 91 HIS A O 1
ATOM 797 N N . ILE A 1 92 ? 14.560 8.007 -14.243 1.00 95.00 92 ILE A N 1
ATOM 798 C CA . ILE A 1 92 ? 13.206 7.484 -14.021 1.00 95.00 92 ILE A CA 1
ATOM 799 C C . ILE A 1 92 ? 13.211 6.425 -12.910 1.00 95.00 92 ILE A C 1
ATOM 801 O O . ILE A 1 92 ? 12.402 6.506 -11.990 1.00 95.00 92 ILE A O 1
ATOM 805 N N . GLU A 1 93 ? 14.158 5.483 -12.937 1.00 96.12 93 GLU A N 1
ATOM 806 C CA . GLU A 1 93 ? 14.305 4.446 -11.908 1.00 96.12 93 GLU A CA 1
ATOM 807 C C . GLU A 1 93 ? 14.464 5.043 -10.507 1.00 96.12 93 GLU A C 1
ATOM 809 O O . GLU A 1 93 ? 13.821 4.578 -9.568 1.00 96.12 93 GLU A O 1
ATOM 814 N N . ARG A 1 94 ? 15.288 6.088 -10.350 1.00 96.50 94 ARG A N 1
ATOM 815 C CA . ARG A 1 94 ? 15.439 6.777 -9.059 1.00 96.50 94 ARG A CA 1
ATOM 816 C C . ARG A 1 94 ? 14.117 7.369 -8.593 1.00 96.50 94 ARG A C 1
ATOM 818 O O . ARG A 1 94 ? 13.732 7.133 -7.455 1.00 96.50 94 ARG A O 1
ATOM 825 N N . LYS A 1 95 ? 13.413 8.092 -9.467 1.00 97.25 95 LYS A N 1
ATOM 826 C CA . LYS A 1 95 ? 12.120 8.700 -9.131 1.00 97.25 95 LYS A CA 1
ATOM 827 C C . LYS A 1 95 ? 11.101 7.647 -8.683 1.00 97.25 95 LYS A C 1
ATOM 829 O O . LYS A 1 95 ? 10.505 7.803 -7.625 1.00 97.25 95 LYS A O 1
ATOM 834 N N . LEU A 1 96 ? 10.973 6.554 -9.435 1.00 96.56 96 LEU A N 1
ATOM 835 C CA . LEU A 1 96 ? 10.075 5.449 -9.091 1.00 96.56 96 LEU A CA 1
ATOM 836 C C . LEU A 1 96 ? 10.474 4.758 -7.782 1.00 96.56 96 LEU A C 1
ATOM 838 O O . LEU A 1 96 ? 9.605 4.390 -7.001 1.00 96.56 96 LEU A O 1
ATOM 842 N N . THR A 1 97 ? 11.775 4.620 -7.514 1.00 97.19 97 THR A N 1
ATOM 843 C CA . THR A 1 97 ? 12.267 4.063 -6.242 1.00 97.19 97 THR A CA 1
ATOM 844 C C . THR A 1 97 ? 11.786 4.910 -5.064 1.00 97.19 97 THR A C 1
ATOM 846 O O . THR A 1 97 ? 11.197 4.369 -4.135 1.00 97.19 97 THR A O 1
ATOM 849 N N . PHE A 1 98 ? 11.954 6.234 -5.137 1.00 97.25 98 PHE A N 1
ATOM 850 C CA . PHE A 1 98 ? 11.472 7.142 -4.092 1.00 97.25 98 PHE A CA 1
ATOM 851 C C . PHE A 1 98 ? 9.950 7.081 -3.913 1.00 97.25 98 PHE A C 1
ATOM 853 O O . PHE A 1 98 ? 9.461 7.099 -2.787 1.00 97.25 98 PHE A O 1
ATOM 860 N N . GLU A 1 99 ? 9.189 7.006 -5.006 1.00 97.19 99 GLU A N 1
ATOM 861 C CA . GLU A 1 99 ? 7.726 6.900 -4.945 1.00 97.19 99 GLU A CA 1
ATOM 862 C C . GLU A 1 99 ? 7.277 5.600 -4.259 1.00 97.19 99 GLU A C 1
ATOM 864 O O . GLU A 1 99 ? 6.418 5.642 -3.375 1.00 97.19 99 GLU A O 1
ATOM 869 N N . LEU A 1 100 ? 7.897 4.465 -4.603 1.00 97.44 100 LEU A N 1
ATOM 870 C CA . LEU A 1 100 ? 7.615 3.169 -3.980 1.00 97.44 100 LEU A CA 1
ATOM 871 C C . LEU A 1 100 ? 7.996 3.147 -2.492 1.00 97.44 100 LEU A C 1
ATOM 873 O O . LEU A 1 100 ? 7.239 2.623 -1.671 1.00 97.44 100 LEU A O 1
ATOM 877 N N . GLU A 1 101 ? 9.136 3.737 -2.130 1.00 97.69 101 GLU A N 1
ATOM 878 C CA . GLU A 1 101 ? 9.575 3.852 -0.735 1.00 97.69 101 GLU A CA 1
ATOM 879 C C . GLU A 1 101 ? 8.611 4.712 0.092 1.00 97.69 101 GLU A C 1
ATOM 881 O O . GLU A 1 101 ? 8.210 4.303 1.183 1.00 97.69 101 GLU A O 1
ATOM 886 N N . ASN A 1 102 ? 8.167 5.854 -0.442 1.00 97.88 102 ASN A N 1
ATOM 887 C CA . ASN A 1 102 ? 7.191 6.710 0.234 1.00 97.88 102 ASN A CA 1
ATOM 888 C C . ASN A 1 102 ? 5.847 6.003 0.440 1.00 97.88 102 ASN A C 1
ATOM 890 O O . ASN A 1 102 ? 5.299 6.033 1.539 1.00 97.88 102 ASN A O 1
ATOM 894 N N . GLN A 1 103 ? 5.316 5.349 -0.597 1.00 97.31 103 GLN A N 1
ATOM 895 C CA . GLN A 1 103 ? 4.059 4.598 -0.493 1.00 97.31 103 GLN A CA 1
ATOM 896 C C . GLN A 1 103 ? 4.146 3.505 0.571 1.00 97.31 103 GLN A C 1
ATOM 898 O O . GLN A 1 103 ? 3.225 3.315 1.365 1.00 97.31 103 GLN A O 1
ATOM 903 N N . LYS A 1 104 ? 5.278 2.804 0.620 1.00 97.88 104 LYS A N 1
ATOM 904 C CA . LYS A 1 104 ? 5.538 1.800 1.642 1.00 97.88 104 LYS A CA 1
ATOM 905 C C . LYS A 1 104 ? 5.585 2.406 3.038 1.00 97.88 104 LYS A C 1
ATOM 907 O O . LYS A 1 104 ? 4.952 1.854 3.932 1.00 97.88 104 LYS A O 1
ATOM 912 N N . GLU A 1 105 ? 6.293 3.511 3.246 1.00 98.31 105 GLU A N 1
ATOM 913 C CA . GLU A 1 105 ? 6.356 4.134 4.572 1.00 98.31 105 GLU A CA 1
ATOM 914 C C . GLU A 1 105 ? 4.964 4.554 5.061 1.00 98.31 105 GLU A C 1
ATOM 916 O O . GLU A 1 105 ? 4.610 4.255 6.202 1.00 98.31 105 GLU A O 1
ATOM 921 N N . GLU A 1 106 ? 4.137 5.149 4.194 1.00 98.31 106 GLU A N 1
ATOM 922 C CA . GLU A 1 106 ? 2.763 5.530 4.545 1.00 98.31 106 GLU A CA 1
ATOM 923 C C . GLU A 1 106 ? 1.906 4.314 4.926 1.00 98.31 106 GLU A C 1
ATOM 925 O O . GLU A 1 106 ? 1.267 4.323 5.979 1.00 98.31 106 GLU A O 1
ATOM 930 N N . LEU A 1 107 ? 1.964 3.220 4.159 1.00 98.50 107 LEU A N 1
ATOM 931 C CA . LEU A 1 107 ? 1.239 1.987 4.493 1.00 98.50 107 LEU A CA 1
ATOM 932 C C . LEU A 1 107 ? 1.681 1.396 5.838 1.00 98.50 107 LEU A C 1
ATOM 934 O O . LEU A 1 107 ? 0.860 0.932 6.631 1.00 98.50 107 LEU A O 1
ATOM 938 N N . PHE A 1 108 ? 2.985 1.407 6.121 1.00 98.12 108 PHE A N 1
ATOM 939 C CA . PHE A 1 108 ? 3.527 0.882 7.375 1.00 98.12 108 PHE A CA 1
ATOM 940 C C . PHE A 1 108 ? 3.267 1.809 8.566 1.00 98.12 108 PHE A C 1
ATOM 942 O O . PHE A 1 108 ? 3.162 1.337 9.703 1.00 98.12 108 PHE A O 1
ATOM 949 N N . LYS A 1 109 ? 3.168 3.118 8.335 1.00 98.50 109 LYS A N 1
ATOM 950 C CA . LYS A 1 109 ? 2.705 4.090 9.322 1.00 98.50 109 LYS A CA 1
ATOM 951 C C . LYS A 1 109 ? 1.232 3.871 9.647 1.00 98.50 109 LYS A C 1
ATOM 953 O O . LYS A 1 109 ?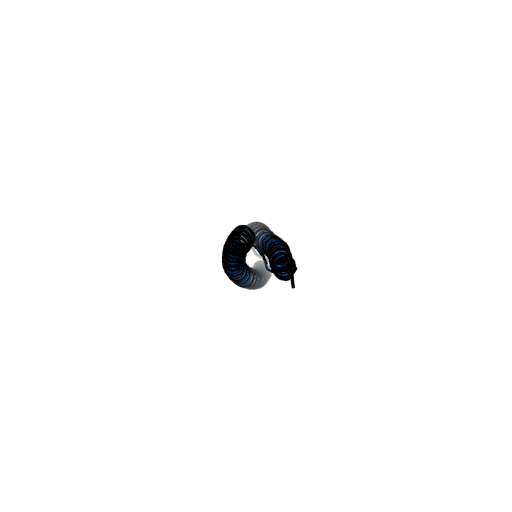 0.923 3.670 10.816 1.00 98.50 109 LYS A O 1
ATOM 958 N N . GLU A 1 110 ? 0.369 3.771 8.641 1.00 98.31 110 GLU A N 1
ATOM 959 C CA . GLU A 1 110 ? -1.050 3.479 8.848 1.00 98.31 110 GLU A CA 1
ATOM 960 C C . GLU A 1 110 ? -1.237 2.174 9.632 1.00 98.31 110 GLU A C 1
ATOM 962 O O . GLU A 1 110 ? -1.971 2.139 10.615 1.00 98.31 110 GLU A O 1
ATOM 967 N N . ARG A 1 111 ? -0.499 1.112 9.288 1.00 98.38 111 ARG A N 1
ATOM 968 C CA . ARG A 1 111 ? -0.540 -0.152 10.037 1.00 98.38 111 ARG A CA 1
ATOM 969 C C . ARG A 1 111 ? -0.223 0.021 11.527 1.00 98.38 111 ARG A C 1
ATOM 971 O O . ARG A 1 111 ? -0.860 -0.617 12.365 1.00 98.38 111 ARG A O 1
ATOM 978 N N . ARG A 1 112 ? 0.781 0.845 11.857 1.00 98.31 112 ARG A N 1
ATOM 979 C CA . ARG A 1 112 ? 1.143 1.164 13.251 1.00 98.31 112 ARG A CA 1
ATOM 980 C C . ARG A 1 112 ? 0.007 1.919 13.935 1.00 98.31 112 ARG A C 1
ATOM 982 O O . ARG A 1 112 ? -0.425 1.499 15.002 1.00 98.31 112 ARG A O 1
ATOM 989 N N . ASP A 1 113 ? -0.529 2.945 13.281 1.00 98.31 113 ASP A N 1
ATOM 990 C CA . ASP A 1 113 ? -1.624 3.758 13.816 1.00 98.31 113 ASP A CA 1
ATOM 991 C C . ASP A 1 113 ? -2.888 2.917 14.075 1.00 98.31 113 ASP A C 1
ATOM 993 O O . ASP A 1 113 ? -3.540 3.062 15.112 1.00 98.31 113 ASP A O 1
ATOM 997 N N . LEU A 1 114 ? -3.213 1.990 13.166 1.00 98.19 114 LEU A N 1
ATOM 998 C CA . LEU A 1 114 ? -4.322 1.048 13.331 1.00 98.19 114 LEU A CA 1
ATOM 999 C C . LEU A 1 114 ? -4.088 0.100 14.515 1.00 98.19 114 LEU A C 1
ATOM 1001 O O . LEU A 1 114 ? -5.010 -0.130 15.294 1.00 98.19 114 LEU A O 1
ATOM 1005 N N . SER A 1 115 ? -2.868 -0.416 14.686 1.00 97.00 115 SER A N 1
ATOM 1006 C CA . SER A 1 115 ? -2.518 -1.278 15.824 1.00 97.00 115 SER A CA 1
ATOM 1007 C C . SER A 1 115 ? -2.595 -0.533 17.161 1.00 97.00 115 SER A C 1
ATOM 1009 O O . SER A 1 115 ? -3.145 -1.050 18.135 1.00 97.00 115 SER A O 1
ATOM 1011 N N . ASP A 1 116 ? -2.115 0.709 17.215 1.00 98.00 116 ASP A N 1
ATOM 1012 C CA . ASP A 1 116 ? -2.215 1.544 18.413 1.00 98.00 116 ASP A CA 1
ATOM 1013 C C . ASP A 1 116 ? -3.673 1.845 18.769 1.00 98.00 116 ASP A C 1
ATOM 1015 O O . ASP A 1 116 ? -4.049 1.872 19.947 1.00 98.00 116 ASP A O 1
ATOM 1019 N N . LEU A 1 117 ? -4.515 2.063 17.757 1.00 97.12 117 LEU A N 1
ATOM 1020 C CA . LEU A 1 117 ? -5.946 2.256 17.945 1.00 97.12 117 LEU A CA 1
ATOM 1021 C C . LEU A 1 117 ? -6.632 0.974 18.436 1.00 97.12 117 LEU A C 1
ATOM 1023 O O . LEU A 1 117 ? -7.457 1.045 19.348 1.00 97.12 117 LEU A O 1
ATOM 1027 N N . GLU A 1 118 ? -6.254 -0.192 17.912 1.00 96.81 118 GLU A N 1
ATOM 1028 C CA . GLU A 1 118 ? -6.762 -1.495 18.362 1.00 96.81 118 GLU A CA 1
ATOM 1029 C C . GLU A 1 118 ? -6.489 -1.715 19.847 1.00 96.81 118 GLU A C 1
ATOM 1031 O O . GLU A 1 118 ? -7.397 -2.052 20.612 1.00 96.81 118 GLU A O 1
ATOM 1036 N N . ASN A 1 119 ? -5.253 -1.447 20.272 1.00 95.69 119 ASN A N 1
ATOM 1037 C CA . ASN A 1 119 ? -4.838 -1.564 21.664 1.00 95.69 119 ASN A CA 1
ATOM 1038 C C . ASN A 1 119 ? -5.669 -0.64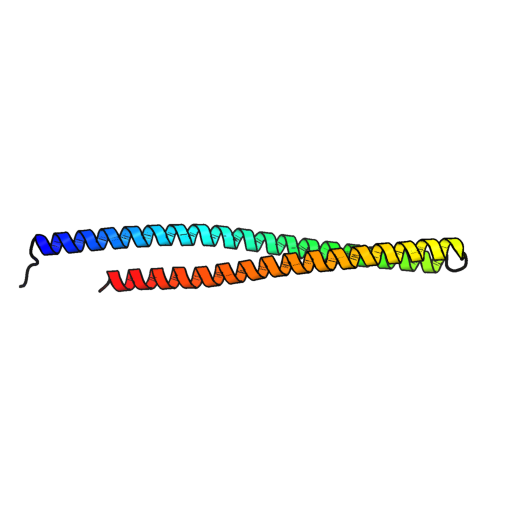8 22.574 1.00 95.69 119 ASN A C 1
ATOM 1040 O O . ASN A 1 119 ? -6.171 -1.089 23.611 1.00 95.69 119 ASN A O 1
ATOM 1044 N N . LYS A 1 120 ? -5.885 0.610 22.164 1.00 96.12 120 LYS A N 1
ATOM 1045 C CA . LYS A 1 120 ? -6.706 1.579 22.913 1.00 96.12 120 LYS A CA 1
ATOM 1046 C C . LYS A 1 120 ? -8.161 1.126 23.044 1.00 96.12 120 LYS A C 1
ATOM 1048 O O . LYS A 1 120 ? -8.721 1.179 24.140 1.00 96.12 120 LYS A O 1
ATOM 1053 N N . LEU A 1 121 ? -8.778 0.679 21.949 1.00 94.81 121 LEU A N 1
ATOM 1054 C CA . LEU A 1 121 ? -10.174 0.229 21.949 1.00 94.81 121 LEU A CA 1
ATOM 1055 C C . LEU A 1 121 ? -10.355 -1.062 22.752 1.00 94.81 121 LEU A C 1
ATOM 1057 O O . LEU A 1 121 ? -11.318 -1.190 23.510 1.00 94.81 121 LEU A O 1
ATOM 1061 N N . THR A 1 122 ? -9.408 -1.992 22.643 1.00 91.75 122 THR A N 1
ATOM 1062 C CA . THR A 1 122 ? -9.415 -3.249 23.400 1.00 91.75 122 THR A CA 1
ATOM 1063 C C . THR A 1 122 ? -9.278 -2.992 24.895 1.00 91.75 122 THR A C 1
ATOM 1065 O O . THR A 1 122 ? -10.059 -3.534 25.679 1.00 91.75 122 THR A O 1
ATOM 1068 N N . TYR A 1 123 ? -8.361 -2.105 25.291 1.00 92.69 123 TYR A N 1
ATOM 1069 C CA . TYR A 1 123 ? -8.203 -1.689 26.682 1.00 92.69 123 TYR A CA 1
ATOM 1070 C C . TYR A 1 123 ? -9.486 -1.049 27.233 1.00 92.69 123 TYR A C 1
ATOM 1072 O O . TYR A 1 123 ? -9.997 -1.465 28.274 1.00 92.69 123 TYR A O 1
ATOM 1080 N N . ARG A 1 124 ? -10.088 -0.109 26.493 1.00 91.44 124 ARG A N 1
ATOM 1081 C CA . ARG A 1 124 ? -11.351 0.535 26.891 1.00 91.44 124 ARG A CA 1
ATOM 1082 C C . ARG A 1 124 ? -12.503 -0.466 27.021 1.00 91.44 124 ARG A C 1
ATOM 1084 O O . ARG A 1 124 ? -13.317 -0.366 27.936 1.00 91.44 124 ARG A O 1
ATOM 1091 N N . ARG A 1 125 ? -12.568 -1.459 26.131 1.00 88.50 125 ARG A N 1
ATOM 1092 C CA . ARG A 1 125 ? -13.566 -2.536 26.195 1.00 88.50 125 ARG A CA 1
ATOM 1093 C C . ARG A 1 125 ? -13.386 -3.416 27.433 1.00 88.50 125 ARG A C 1
ATOM 1095 O O . ARG A 1 125 ? -14.384 -3.857 27.996 1.00 88.50 125 ARG A O 1
ATOM 1102 N N . GLN A 1 126 ? -12.148 -3.683 27.852 1.00 88.25 126 GLN A N 1
ATOM 1103 C CA . GLN A 1 126 ? -11.867 -4.427 29.083 1.00 88.25 126 GLN A CA 1
ATOM 1104 C C . GLN A 1 126 ? -12.281 -3.637 30.328 1.00 88.25 126 GLN A C 1
ATOM 1106 O O . GLN A 1 126 ? -12.923 -4.210 31.203 1.00 88.25 126 GLN A O 1
ATOM 1111 N N . GLN A 1 127 ? -11.999 -2.330 30.373 1.00 88.94 127 GLN A N 1
ATOM 1112 C CA . GLN A 1 127 ? -12.424 -1.466 31.481 1.00 88.94 127 GLN A CA 1
ATOM 1113 C C . GLN A 1 127 ? -13.944 -1.484 31.669 1.00 88.94 127 GLN A C 1
ATOM 1115 O O . GLN A 1 127 ? -14.412 -1.755 32.766 1.00 88.94 127 GLN A O 1
ATOM 1120 N N . LEU A 1 128 ? -14.717 -1.316 30.591 1.00 85.31 128 LEU A N 1
ATOM 1121 C CA . LEU A 1 128 ? -16.184 -1.334 30.670 1.00 85.31 128 LEU A CA 1
ATOM 1122 C C . LEU A 1 128 ? -16.765 -2.694 31.077 1.00 85.31 128 LEU A C 1
ATOM 1124 O O . LEU A 1 128 ? -17.850 -2.747 31.647 1.00 85.31 128 LEU A O 1
ATOM 1128 N N . LYS A 1 129 ? -16.071 -3.800 30.781 1.00 78.56 129 LYS A N 1
ATOM 1129 C CA . LYS A 1 129 ? -16.469 -5.125 31.274 1.00 78.56 129 LYS A CA 1
ATOM 1130 C C . LYS A 1 129 ? -16.171 -5.281 32.764 1.00 78.56 129 LYS A C 1
ATOM 1132 O O . LYS A 1 129 ? -17.031 -5.760 33.486 1.00 78.56 129 LYS A O 1
ATOM 1137 N N . GLY A 1 130 ? -14.999 -4.831 33.218 1.00 74.06 130 GLY A N 1
ATOM 1138 C CA . GLY A 1 130 ? -14.629 -4.861 34.636 1.00 74.06 130 GLY A CA 1
ATOM 1139 C C . GLY A 1 130 ? -15.479 -3.928 35.507 1.00 74.06 130 GLY A C 1
ATOM 1140 O O . GLY A 1 130 ? -15.815 -4.288 36.627 1.00 74.06 130 GLY A O 1
ATOM 1141 N N . GLU A 1 131 ? -15.884 -2.766 34.986 1.00 60.31 131 GLU A N 1
ATOM 1142 C CA . GLU A 1 131 ? -16.805 -1.831 35.656 1.00 60.31 131 GLU A CA 1
ATOM 1143 C C . GLU A 1 131 ? -18.256 -2.337 35.698 1.00 60.31 131 GLU A C 1
ATOM 1145 O O . GLU A 1 131 ? -19.026 -1.899 36.545 1.00 60.31 131 GLU A O 1
ATOM 1150 N N . GLY A 1 132 ? -18.640 -3.250 34.799 1.00 53.50 132 GLY A N 1
ATOM 1151 C CA . GLY A 1 132 ? -19.964 -3.879 34.792 1.00 53.50 132 GLY A CA 1
ATOM 1152 C C . GLY A 1 132 ? -20.079 -5.132 35.672 1.00 53.50 132 GLY A C 1
ATOM 1153 O O . GLY A 1 132 ? -21.193 -5.596 35.907 1.00 53.50 132 GLY A O 1
ATOM 1154 N N . GLU A 1 133 ? -18.952 -5.688 36.128 1.00 50.81 133 GLU A N 1
ATOM 1155 C CA . GLU A 1 133 ? -18.878 -6.859 37.019 1.00 50.81 133 GLU A CA 1
ATOM 1156 C C . GLU A 1 133 ? -18.712 -6.485 38.510 1.00 50.81 133 GLU A C 1
ATOM 1158 O O . GLU A 1 133 ? -18.801 -7.371 39.363 1.00 50.81 133 GLU A O 1
ATOM 1163 N N . ALA A 1 134 ? -18.491 -5.200 38.825 1.00 43.84 134 ALA A N 1
ATOM 1164 C CA . ALA A 1 134 ? -18.331 -4.650 40.179 1.00 43.84 134 ALA A CA 1
ATOM 1165 C C . ALA A 1 134 ? -19.625 -4.012 40.713 1.00 43.84 134 ALA A C 1
ATOM 1167 O O . ALA A 1 134 ? -19.868 -4.136 41.937 1.00 43.84 134 ALA A O 1
#

Foldseek 3Di:
DDDDDPVVVVVLVVVVVVLVVVLVVLVVVLVVLVVVLVVLVVLLVVLVVVVVVLVVVVVVVVVVLVVQLVVCVVPPVSNVVSVVVVVVVVVVSVVVVVVSVVSNVVSVVVNVVSVVVNVVSVVVSVVSVVVNVD

Radius of gyration: 30.18 Å; chains: 1; bounding box: 71×18×87 Å

pLDDT: mean 90.24, std 11.03, range [43.84, 98.56]

InterPro domains:
  IPR025014 Protein of unknown function DUF3958 [PF13125] (21-128)

Sequence (134 aa):
MWQPTVKEKGRENKMSQHMEKQINQLNQELRILFEKQDRNQVEIQIQRRAEMEFHELRSRNNRLFNRVLETWHSDKEVSNFFMNKLQESQHIERKLTFELENQKEELFKERRDLSDLENKLTYRRQQLKGEGEA